Protein AF-A7SQ89-F1 (afdb_monomer_lite)

Secondary structure (DSSP, 8-state):
-HHHHHHHHHHHHHHHHHHHHHHIIIIIHHHHHHTHHHHHHHHHHHHH---HHHHHHHTSPPB--HHHHHHHHHHHHHHHHHHHTT-TTHHHHHHHHHHHHHHHHHHHHHHT-B-S---TTTTHHHHHHHHHHHHHHHHHHHHHHHHHTT-SHHHHHHTHHHHHHHHHHHHHHHHH-

Radius of gyration: 21.61 Å; chains: 1; bounding box: 49×40×64 Å

Organism: Nematostella vectensis (NCBI:txid45351)

pLDDT: mean 82.65, std 8.91, range [54.94, 94.44]

InterPro domains:
  IPR003864 CSC1/OSCA1-like, 7TM region [PF02714] (2-146)
  IPR045122 Calcium permeable stress-gated cation channel 1-like [PTHR13018] (3-174)

Structure (mmCIF, N/CA/C/O backbone):
data_AF-A7SQ89-F1
#
_entry.id   AF-A7SQ89-F1
#
loop_
_atom_site.group_PDB
_atom_site.id
_atom_site.type_symbol
_atom_site.label_atom_id
_atom_site.label_alt_id
_atom_site.label_comp_id
_atom_site.label_asym_id
_atom_site.label_entity_id
_atom_site.label_seq_id
_atom_site.pdbx_PDB_ins_code
_atom_site.Cartn_x
_atom_site.Cartn_y
_atom_site.Cartn_z
_atom_site.occupancy
_atom_site.B_iso_or_equiv
_atom_site.auth_seq_id
_atom_site.auth_comp_id
_atom_site.auth_asym_id
_atom_site.auth_atom_id
_atom_site.pdbx_PDB_model_num
ATOM 1 N N . MET A 1 1 ? -1.516 7.371 32.226 1.00 55.16 1 MET A N 1
ATOM 2 C CA . MET A 1 1 ? -0.924 8.368 31.301 1.00 55.16 1 MET A CA 1
ATOM 3 C C . MET A 1 1 ? -0.638 7.792 29.908 1.00 55.16 1 MET A C 1
ATOM 5 O O . MET A 1 1 ? -1.075 8.395 28.938 1.00 55.16 1 MET A O 1
ATOM 9 N N . LEU A 1 2 ? -0.033 6.601 29.778 1.00 68.75 2 LEU A N 1
ATOM 10 C CA . LEU A 1 2 ? 0.187 5.902 28.490 1.00 68.75 2 LEU A CA 1
ATOM 11 C C . LEU A 1 2 ? -1.043 5.752 27.553 1.00 68.75 2 LEU A C 1
ATOM 13 O O . LEU A 1 2 ? -0.927 6.109 26.381 1.00 68.75 2 LEU A O 1
ATOM 17 N N . PRO A 1 3 ? -2.231 5.300 28.013 1.00 69.31 3 PRO A N 1
ATOM 18 C CA . PRO A 1 3 ? -3.371 5.082 27.110 1.00 69.31 3 PRO A CA 1
ATOM 19 C C . PRO A 1 3 ? -3.969 6.381 26.540 1.00 69.31 3 PRO A C 1
ATOM 21 O O . PRO A 1 3 ? -4.438 6.402 25.405 1.00 69.31 3 PRO A O 1
ATOM 24 N N . GLN A 1 4 ? -3.911 7.489 27.289 1.00 66.69 4 GLN A N 1
ATOM 25 C CA . GLN A 1 4 ? -4.359 8.804 26.808 1.00 66.69 4 GLN A CA 1
ATOM 26 C C . GLN A 1 4 ? -3.394 9.406 25.781 1.00 66.69 4 GLN A C 1
ATOM 28 O O . GLN A 1 4 ? -3.839 10.090 24.862 1.00 66.69 4 GLN A O 1
ATOM 33 N N . PHE A 1 5 ? -2.092 9.133 25.907 1.00 75.25 5 PHE A N 1
ATOM 34 C CA . PHE A 1 5 ? -1.109 9.554 24.912 1.00 75.25 5 PHE A CA 1
ATOM 35 C C . PHE A 1 5 ? -1.348 8.851 23.570 1.00 75.25 5 PHE A C 1
ATOM 37 O O . PHE A 1 5 ? -1.441 9.530 22.551 1.00 75.25 5 PHE A O 1
ATOM 44 N N . LEU A 1 6 ? -1.567 7.527 23.578 1.00 65.38 6 LEU A N 1
ATOM 45 C CA . LEU A 1 6 ? -1.943 6.774 22.372 1.00 65.38 6 LEU A CA 1
ATOM 46 C C . LEU A 1 6 ? -3.213 7.334 21.716 1.00 65.38 6 LEU A C 1
ATOM 48 O O . LEU A 1 6 ? -3.252 7.550 20.508 1.00 65.38 6 LEU A O 1
ATOM 52 N N . ALA A 1 7 ? -4.246 7.616 22.514 1.00 63.94 7 ALA A N 1
ATOM 53 C CA . ALA A 1 7 ? -5.501 8.159 22.000 1.00 63.94 7 ALA A CA 1
ATOM 54 C C . ALA A 1 7 ? -5.327 9.528 21.313 1.00 63.94 7 ALA A C 1
ATOM 56 O O . ALA A 1 7 ? -6.045 9.826 20.361 1.00 63.94 7 ALA A O 1
ATOM 57 N N . LYS A 1 8 ? -4.369 10.349 21.769 1.00 70.38 8 LYS A N 1
ATOM 58 C CA . LYS A 1 8 ? -4.089 11.675 21.200 1.00 70.38 8 LYS A CA 1
ATOM 59 C C . LYS A 1 8 ? -3.177 11.615 19.967 1.00 70.38 8 LYS A C 1
ATOM 61 O O . LYS A 1 8 ? -3.292 12.474 19.101 1.00 70.38 8 LYS A O 1
ATOM 66 N N . THR A 1 9 ? -2.294 10.618 19.863 1.00 73.00 9 THR A N 1
ATOM 67 C CA . THR A 1 9 ? -1.359 10.477 18.731 1.00 73.00 9 THR A CA 1
ATOM 68 C C . THR A 1 9 ? -1.957 9.746 17.528 1.00 73.00 9 THR A C 1
ATOM 70 O O . THR A 1 9 ? -1.596 10.064 16.398 1.00 73.00 9 THR A O 1
ATOM 73 N N . LEU A 1 10 ? -2.907 8.828 17.734 1.00 69.38 10 LEU A N 1
ATOM 74 C CA . LEU A 1 10 ? -3.614 8.102 16.666 1.00 69.38 10 LEU A CA 1
ATOM 75 C C . LEU A 1 10 ? -4.241 8.999 15.569 1.00 69.38 10 LEU A C 1
ATOM 77 O O . LEU A 1 10 ? -4.020 8.723 14.384 1.00 69.38 10 LEU A O 1
ATOM 81 N N . PRO A 1 11 ? -4.985 10.079 15.891 1.00 67.69 11 PRO A N 1
ATOM 82 C CA . PRO A 1 11 ? -5.528 10.965 14.860 1.00 67.69 11 PRO A CA 1
ATOM 83 C C . PRO A 1 11 ? -4.430 11.733 14.109 1.00 67.69 11 PRO A C 1
ATOM 85 O O . PRO A 1 11 ? -4.509 11.857 12.890 1.00 67.69 11 PRO A O 1
ATOM 88 N N . THR A 1 12 ? -3.358 12.164 14.785 1.00 75.25 12 THR A N 1
ATOM 89 C CA . THR A 1 12 ? -2.209 12.825 14.137 1.00 75.25 12 THR A CA 1
ATOM 90 C C . THR A 1 12 ? -1.492 11.899 13.149 1.00 75.25 12 THR A C 1
ATOM 92 O O . THR A 1 12 ? -1.095 12.334 12.071 1.00 75.25 12 THR A O 1
ATOM 95 N N . GLN A 1 13 ? -1.371 10.608 13.477 1.00 78.00 13 GLN A N 1
ATOM 96 C CA . GLN A 1 13 ? -0.806 9.598 12.572 1.00 78.00 13 GLN A CA 1
ATOM 97 C C . GLN A 1 13 ? -1.689 9.370 11.337 1.00 78.00 13 GLN A C 1
ATOM 99 O O . GLN A 1 13 ? -1.179 9.170 10.239 1.00 78.00 13 GLN A O 1
ATOM 104 N N . SER A 1 14 ? -3.013 9.463 11.487 1.00 80.75 14 SER A N 1
ATOM 105 C CA . SER A 1 14 ? -3.953 9.296 10.369 1.00 80.75 14 SER A CA 1
ATOM 106 C C . SER A 1 14 ? -3.736 10.363 9.291 1.00 80.75 14 SER A C 1
ATOM 108 O O . SER A 1 14 ? -3.689 10.038 8.107 1.00 80.75 14 SER A O 1
ATOM 110 N N . THR A 1 15 ? -3.513 11.621 9.689 1.00 86.12 15 THR A N 1
ATOM 111 C CA . THR A 1 15 ? -3.210 12.716 8.753 1.00 86.12 15 THR A CA 1
ATOM 112 C C . THR A 1 15 ? -1.932 12.449 7.961 1.00 86.12 15 THR A C 1
ATOM 114 O O . THR A 1 15 ? -1.923 12.646 6.750 1.00 86.12 15 THR A O 1
ATOM 117 N N . PHE A 1 16 ? -0.874 11.939 8.604 1.00 88.06 16 PHE A N 1
ATOM 118 C CA . PHE A 1 16 ? 0.361 11.556 7.910 1.00 88.06 16 PHE A CA 1
ATOM 119 C C . PHE A 1 16 ? 0.100 10.511 6.816 1.00 88.06 16 PHE A C 1
ATOM 121 O O . PHE A 1 16 ? 0.552 10.686 5.685 1.00 88.06 16 PHE A O 1
ATOM 128 N N . PHE A 1 17 ? -0.672 9.462 7.120 1.00 87.69 17 PHE A N 1
ATOM 129 C CA . PHE A 1 17 ? -0.993 8.421 6.141 1.00 87.69 17 PHE A CA 1
ATOM 130 C C . PHE A 1 17 ? -1.852 8.933 4.982 1.00 87.69 17 PHE A C 1
ATOM 132 O O . PHE A 1 17 ? -1.618 8.529 3.845 1.00 87.69 17 PHE A O 1
ATOM 139 N N . ILE A 1 18 ? -2.792 9.853 5.228 1.00 89.88 18 ILE A N 1
ATOM 140 C CA . ILE A 1 18 ? -3.567 10.500 4.155 1.00 89.88 18 ILE A CA 1
ATOM 141 C C . ILE A 1 18 ? -2.627 11.250 3.213 1.00 89.88 18 ILE A C 1
ATOM 143 O O . ILE A 1 18 ? -2.646 11.010 2.007 1.00 89.88 18 ILE A O 1
ATOM 147 N N . THR A 1 19 ? -1.769 12.118 3.753 1.00 91.44 19 THR A N 1
ATOM 148 C CA . THR A 1 19 ? -0.827 12.899 2.943 1.00 91.44 19 THR A CA 1
ATOM 149 C C . THR A 1 19 ? 0.146 11.991 2.195 1.00 91.44 19 THR A C 1
ATOM 151 O O . THR A 1 19 ? 0.443 12.242 1.031 1.00 91.44 19 THR A O 1
ATOM 154 N N . PHE A 1 20 ? 0.593 10.901 2.824 1.00 91.06 20 PHE A N 1
ATOM 155 C CA . PHE A 1 20 ? 1.425 9.883 2.187 1.00 91.06 20 PHE A CA 1
ATOM 156 C C . PHE A 1 20 ? 0.715 9.203 1.009 1.00 91.06 20 PHE A C 1
ATOM 158 O O . PHE A 1 20 ? 1.309 9.080 -0.059 1.00 91.06 20 PHE A O 1
ATOM 165 N N . ILE A 1 21 ? -0.550 8.795 1.166 1.00 91.81 21 ILE A N 1
ATOM 166 C CA . ILE A 1 21 ? -1.336 8.170 0.090 1.00 91.81 21 ILE A CA 1
ATOM 167 C C . ILE A 1 21 ? -1.561 9.159 -1.052 1.00 91.81 21 ILE A C 1
ATOM 169 O O . ILE A 1 21 ? -1.387 8.790 -2.210 1.00 91.81 21 ILE A O 1
ATOM 173 N N . ILE A 1 22 ? -1.897 10.415 -0.743 1.00 92.00 22 ILE A N 1
ATOM 174 C CA . ILE A 1 22 ? -2.076 11.465 -1.752 1.00 92.00 22 ILE A CA 1
ATOM 175 C C . ILE A 1 22 ? -0.771 11.680 -2.512 1.00 92.00 22 ILE A C 1
ATOM 177 O O . ILE A 1 22 ? -0.771 11.604 -3.739 1.00 92.00 22 ILE A O 1
ATOM 181 N N . LEU A 1 23 ? 0.340 11.878 -1.797 1.00 93.12 23 LEU A N 1
ATOM 182 C CA . LEU A 1 23 ? 1.655 12.053 -2.399 1.00 93.12 23 LEU A CA 1
ATOM 183 C C . LEU A 1 23 ? 1.984 10.860 -3.295 1.00 93.12 23 LEU A C 1
ATOM 185 O O . LEU A 1 23 ? 2.252 11.055 -4.474 1.00 93.12 23 LEU A O 1
ATOM 189 N N . LYS A 1 24 ? 1.871 9.632 -2.778 1.00 90.50 24 LYS A N 1
ATOM 190 C CA . LYS A 1 24 ? 2.132 8.405 -3.535 1.00 90.50 24 LYS A CA 1
ATOM 191 C C . LYS A 1 24 ? 1.234 8.282 -4.768 1.00 90.50 24 LYS A C 1
ATOM 193 O O . LYS A 1 24 ? 1.725 7.901 -5.823 1.00 90.50 24 LYS A O 1
ATOM 198 N N . SER A 1 25 ? -0.053 8.606 -4.653 1.00 90.62 25 SER A N 1
ATOM 199 C CA . SER A 1 25 ? -0.989 8.560 -5.779 1.00 90.62 25 SER A CA 1
ATOM 200 C C . SER A 1 25 ? -0.586 9.551 -6.868 1.00 90.62 25 SER A C 1
ATOM 202 O O . SER A 1 25 ? -0.462 9.187 -8.030 1.00 90.62 25 SER A O 1
ATOM 204 N N . LEU A 1 26 ? -0.313 10.799 -6.493 1.00 89.00 26 LEU A N 1
ATOM 205 C CA . LEU A 1 26 ? -0.117 11.867 -7.454 1.00 89.00 26 LEU A CA 1
ATOM 206 C C . LEU A 1 26 ? 1.274 11.777 -8.078 1.00 89.00 26 LEU A C 1
ATOM 208 O O . LEU A 1 26 ? 1.398 11.729 -9.298 1.00 89.00 26 LEU A O 1
ATOM 212 N N . THR A 1 27 ? 2.326 11.704 -7.260 1.00 89.94 27 THR A N 1
ATOM 213 C CA . THR A 1 27 ? 3.704 11.656 -7.761 1.00 89.94 27 THR A CA 1
ATOM 214 C C . THR A 1 27 ? 4.064 10.274 -8.278 1.00 89.94 27 THR A C 1
ATOM 216 O O . THR A 1 27 ? 4.636 10.177 -9.358 1.00 89.94 27 THR A O 1
ATOM 219 N N . GLY A 1 28 ? 3.685 9.205 -7.573 1.00 87.38 28 GLY A N 1
ATOM 220 C CA . GLY A 1 28 ? 3.998 7.834 -7.972 1.00 87.38 28 GLY A CA 1
ATOM 221 C C . GLY A 1 28 ? 3.385 7.477 -9.321 1.00 87.38 28 GLY A C 1
ATOM 222 O O . GLY A 1 28 ? 4.116 7.097 -10.233 1.00 87.38 28 GLY A O 1
ATOM 223 N N . PHE A 1 29 ? 2.073 7.673 -9.502 1.00 88.44 29 PHE A N 1
ATOM 224 C CA . PHE A 1 29 ? 1.436 7.363 -10.785 1.00 88.44 29 PHE A CA 1
ATOM 225 C C . PHE A 1 29 ? 1.891 8.291 -11.915 1.00 88.44 29 PHE A C 1
ATOM 227 O O . PHE A 1 29 ? 2.083 7.817 -13.032 1.00 88.44 29 PHE A O 1
ATOM 234 N N . SER A 1 30 ? 2.138 9.578 -11.641 1.00 88.19 30 SER A N 1
ATOM 235 C CA . SER A 1 30 ? 2.671 10.498 -12.659 1.00 88.19 30 SER A CA 1
ATOM 236 C C . SER A 1 30 ? 4.073 10.093 -13.124 1.00 88.19 30 SER A C 1
ATOM 238 O O . SER A 1 30 ? 4.344 10.075 -14.324 1.00 88.19 30 SER A O 1
ATOM 240 N N . LEU A 1 31 ? 4.962 9.726 -12.195 1.00 87.00 31 LEU A N 1
ATOM 241 C CA . LEU A 1 31 ? 6.323 9.278 -12.512 1.00 87.00 31 LEU A CA 1
ATOM 242 C C . LEU A 1 31 ? 6.334 7.924 -13.228 1.00 87.00 31 LEU A C 1
ATOM 244 O O . LEU A 1 31 ? 7.152 7.721 -14.130 1.00 87.00 31 LEU A O 1
ATOM 248 N N . GLU A 1 32 ? 5.426 7.020 -12.855 1.00 84.88 32 GLU A N 1
ATOM 249 C CA . GLU A 1 32 ? 5.278 5.713 -13.496 1.00 84.88 32 GLU A CA 1
ATOM 250 C C . GLU A 1 32 ? 4.748 5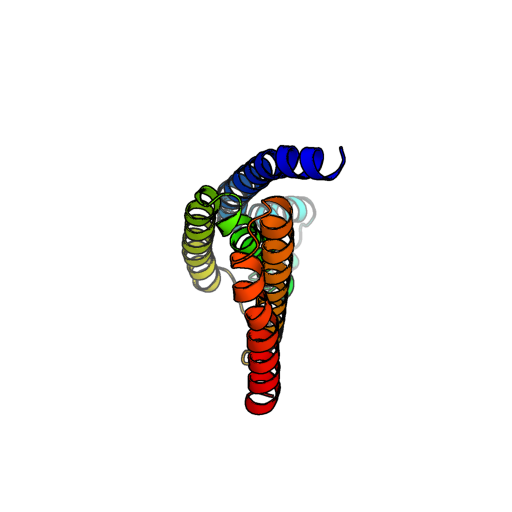.883 -14.932 1.00 84.88 32 GLU A C 1
ATOM 252 O O . GLU A 1 32 ? 5.313 5.295 -15.854 1.00 84.88 32 GLU A O 1
ATOM 257 N N . LEU A 1 33 ? 3.740 6.742 -15.159 1.00 85.19 33 LEU A N 1
ATOM 258 C CA . LEU A 1 33 ? 3.229 7.087 -16.497 1.00 85.19 33 LEU A CA 1
ATOM 259 C C . LEU A 1 33 ? 4.306 7.716 -17.383 1.00 85.19 33 LEU A C 1
ATOM 261 O O . LEU A 1 33 ? 4.472 7.311 -18.533 1.00 85.19 33 LEU A O 1
ATOM 265 N N . LEU A 1 34 ? 5.069 8.665 -16.835 1.00 84.44 3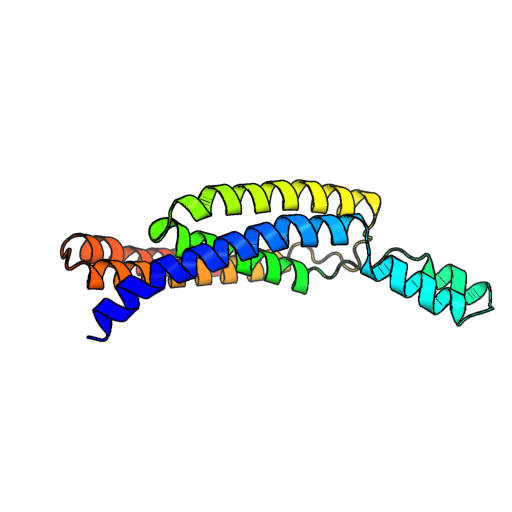4 LEU A N 1
ATOM 266 C CA . LEU A 1 34 ? 6.194 9.292 -17.528 1.00 84.44 34 LEU A CA 1
ATOM 267 C C . LEU A 1 34 ? 7.348 8.303 -17.767 1.00 84.44 34 LEU A C 1
ATOM 269 O O . LEU A 1 34 ? 8.222 8.562 -1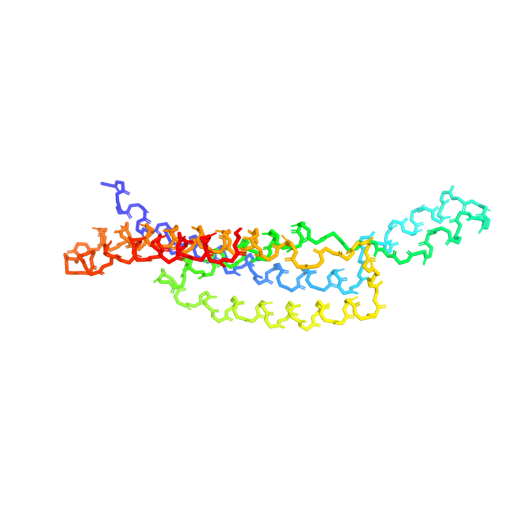8.588 1.00 84.44 34 LEU A O 1
ATOM 273 N N . ARG A 1 35 ? 7.368 7.167 -17.056 1.00 80.25 35 ARG A N 1
ATOM 274 C CA . ARG A 1 35 ? 8.472 6.195 -17.024 1.00 80.25 35 ARG A CA 1
ATOM 275 C C . ARG A 1 35 ? 9.808 6.862 -16.692 1.00 80.25 35 ARG A C 1
ATOM 277 O O . ARG A 1 35 ? 10.842 6.527 -17.275 1.00 80.25 35 ARG A O 1
ATOM 284 N N . TRP A 1 36 ? 9.787 7.788 -15.732 1.00 79.50 36 TRP A N 1
ATOM 285 C CA . TRP A 1 36 ? 10.919 8.654 -15.383 1.00 79.50 36 TRP A CA 1
ATOM 286 C C . TRP A 1 36 ? 12.227 7.875 -15.184 1.00 79.50 36 TRP A C 1
ATOM 288 O O . TRP A 1 36 ? 13.255 8.204 -15.773 1.00 79.50 36 TRP A O 1
ATOM 298 N N . PHE A 1 37 ? 12.169 6.775 -14.426 1.00 76.25 37 PHE A N 1
ATOM 299 C CA . PHE A 1 37 ? 13.340 5.945 -14.141 1.00 76.25 37 PHE A CA 1
ATOM 300 C C . PHE A 1 37 ? 13.945 5.305 -15.402 1.00 76.25 37 PHE A C 1
ATOM 302 O O . PHE A 1 37 ? 15.162 5.289 -15.574 1.00 76.25 37 PHE A O 1
ATOM 309 N N . HIS A 1 38 ? 13.103 4.810 -16.314 1.00 77.75 38 HIS A N 1
ATOM 310 C CA . HIS A 1 38 ? 13.566 4.203 -17.561 1.00 77.75 38 HIS A CA 1
ATOM 311 C C . HIS A 1 38 ? 14.187 5.249 -18.491 1.00 77.75 38 HIS A C 1
ATOM 313 O O . HIS A 1 38 ? 15.265 5.018 -19.034 1.00 77.75 38 HIS A O 1
ATOM 319 N N . LEU A 1 39 ? 13.542 6.410 -18.639 1.00 80.69 39 LEU A N 1
ATOM 320 C CA . LEU A 1 39 ? 14.035 7.491 -19.493 1.00 80.69 39 LEU A CA 1
ATOM 321 C C . LEU A 1 39 ? 15.406 7.995 -19.037 1.00 80.69 39 LEU A C 1
ATOM 323 O O . LEU A 1 39 ? 16.310 8.123 -19.859 1.00 80.69 39 LEU A O 1
ATOM 327 N N . ILE A 1 40 ? 15.595 8.206 -17.732 1.00 83.25 40 ILE A N 1
ATOM 328 C CA . ILE A 1 40 ? 16.889 8.630 -17.184 1.00 83.25 40 ILE A CA 1
ATOM 329 C C . ILE A 1 40 ? 17.975 7.598 -17.479 1.00 83.25 40 ILE A C 1
ATOM 331 O O . ILE A 1 40 ? 19.054 7.959 -17.948 1.00 83.25 40 ILE A O 1
ATOM 335 N N . LEU A 1 41 ? 17.700 6.310 -17.249 1.00 81.50 41 LEU A N 1
ATOM 336 C CA . LEU A 1 41 ? 18.671 5.253 -17.530 1.00 81.50 41 LEU A CA 1
ATOM 337 C C . LEU A 1 41 ? 19.028 5.177 -19.016 1.00 81.50 41 LEU A C 1
ATOM 339 O O . LEU A 1 41 ? 20.199 4.981 -19.341 1.00 81.50 41 LEU A O 1
ATOM 343 N N . VAL A 1 42 ? 18.053 5.354 -19.912 1.00 80.50 42 VAL A N 1
ATOM 344 C CA . VAL A 1 42 ? 18.299 5.401 -21.359 1.00 80.50 42 VAL A CA 1
ATOM 345 C C . VAL A 1 42 ? 19.177 6.601 -21.718 1.00 80.50 42 VAL A C 1
ATOM 347 O O . VAL A 1 42 ? 20.149 6.428 -22.447 1.00 80.50 42 VAL A O 1
ATOM 350 N N . VAL A 1 43 ? 18.905 7.791 -21.172 1.00 83.38 43 VAL A N 1
ATOM 351 C CA . VAL A 1 43 ? 19.706 9.003 -21.429 1.00 83.38 43 VAL A CA 1
ATOM 352 C C . VAL A 1 43 ? 21.145 8.844 -20.929 1.00 83.38 43 VAL A C 1
ATOM 354 O O . VAL A 1 43 ? 22.083 9.098 -21.685 1.00 83.38 43 VAL A O 1
ATOM 357 N N . ILE A 1 44 ? 21.338 8.365 -19.696 1.00 83.31 44 ILE A N 1
ATOM 358 C CA . ILE A 1 44 ? 22.674 8.139 -19.119 1.00 83.31 44 ILE A CA 1
ATOM 359 C C . ILE A 1 44 ? 23.451 7.113 -19.951 1.00 83.31 44 ILE A C 1
ATOM 361 O O . ILE A 1 44 ? 24.611 7.334 -20.294 1.00 83.31 44 ILE A O 1
ATOM 365 N N . ARG A 1 45 ? 22.815 5.995 -20.318 1.00 74.69 45 ARG A N 1
ATOM 366 C CA . ARG A 1 45 ? 23.474 4.934 -21.092 1.00 74.69 45 ARG A CA 1
ATOM 367 C C . ARG A 1 45 ? 23.775 5.357 -22.522 1.00 74.69 45 ARG A C 1
ATOM 369 O O . ARG A 1 45 ? 24.848 5.025 -23.019 1.00 74.69 45 ARG A O 1
ATOM 376 N N . ARG A 1 46 ? 22.893 6.134 -23.156 1.00 75.06 46 ARG A N 1
ATOM 377 C CA . ARG A 1 46 ? 23.139 6.733 -24.476 1.00 75.06 46 ARG A CA 1
ATOM 378 C C . ARG A 1 46 ? 24.346 7.669 -24.455 1.00 75.06 46 ARG A C 1
ATOM 380 O O . ARG A 1 46 ? 25.108 7.681 -25.410 1.00 75.06 46 ARG A O 1
ATOM 387 N N . CYS A 1 47 ? 24.553 8.398 -23.360 1.00 77.88 47 CYS A N 1
ATOM 388 C CA . CYS A 1 47 ? 25.754 9.211 -23.176 1.00 77.88 47 CYS A CA 1
ATOM 389 C C . CYS A 1 47 ? 27.033 8.349 -23.069 1.00 77.88 47 CYS A C 1
ATOM 391 O O . CYS A 1 47 ? 28.093 8.760 -23.528 1.00 77.88 47 CYS A O 1
ATOM 393 N N . MET A 1 48 ? 26.937 7.133 -22.515 1.00 75.00 48 MET A N 1
ATOM 394 C CA . MET A 1 48 ? 28.085 6.244 -22.279 1.00 75.00 48 MET A CA 1
ATOM 395 C C . MET A 1 48 ? 28.403 5.233 -23.397 1.00 75.00 48 MET A C 1
ATOM 397 O O . MET A 1 48 ? 29.474 4.633 -23.357 1.00 75.00 48 MET A O 1
ATOM 401 N N . THR A 1 49 ? 27.520 4.986 -24.375 1.00 63.03 49 THR A N 1
ATOM 402 C CA . THR A 1 49 ? 27.715 3.901 -25.366 1.00 63.03 49 THR A CA 1
ATOM 403 C C . THR A 1 49 ? 27.547 4.353 -26.820 1.00 63.03 49 THR A C 1
ATOM 405 O O . THR A 1 49 ? 26.583 5.025 -27.161 1.00 63.03 49 THR A O 1
ATOM 408 N N . MET A 1 50 ? 28.491 3.951 -27.689 1.00 60.88 50 MET A N 1
ATOM 409 C CA . MET A 1 50 ? 28.598 4.366 -29.106 1.00 60.88 50 MET A CA 1
ATOM 410 C C . MET A 1 50 ? 28.275 3.251 -30.124 1.00 60.88 50 MET A C 1
ATOM 412 O O . MET A 1 50 ? 28.418 3.465 -31.325 1.00 60.88 50 MET A O 1
ATOM 416 N N . THR A 1 51 ? 27.874 2.043 -29.697 1.00 70.94 51 THR A N 1
ATOM 417 C CA . THR A 1 51 ? 27.669 0.919 -30.636 1.00 70.94 51 THR A CA 1
ATOM 418 C C . THR A 1 51 ? 26.186 0.660 -30.956 1.00 70.94 51 THR A C 1
ATOM 420 O O . THR A 1 51 ? 25.385 0.461 -30.040 1.00 70.94 51 THR A O 1
ATOM 423 N N . PRO A 1 52 ? 25.801 0.550 -32.246 1.00 71.38 52 PRO A N 1
ATOM 424 C CA . PRO A 1 52 ? 24.398 0.400 -32.668 1.00 71.38 52 PRO A CA 1
ATOM 425 C C . PRO A 1 52 ? 23.755 -0.922 -32.208 1.00 71.38 52 PRO A C 1
ATOM 427 O O . PRO A 1 52 ? 22.536 -1.035 -32.094 1.00 71.38 52 PRO A O 1
ATOM 430 N N . ARG A 1 53 ? 24.568 -1.942 -31.892 1.00 68.19 53 ARG A N 1
ATOM 431 C CA . ARG A 1 53 ? 24.087 -3.218 -31.334 1.00 68.19 53 ARG A CA 1
ATOM 432 C C . ARG A 1 53 ? 23.570 -3.087 -29.904 1.00 68.19 53 ARG A C 1
ATOM 434 O O . ARG A 1 53 ? 22.599 -3.753 -29.561 1.00 68.19 53 ARG A O 1
ATOM 441 N N . GLN A 1 54 ? 24.200 -2.255 -29.078 1.00 68.56 54 GLN A N 1
ATOM 442 C CA . GLN A 1 54 ? 23.753 -2.040 -27.700 1.00 68.56 54 GLN A CA 1
ATOM 443 C C . GLN A 1 54 ? 22.461 -1.220 -27.668 1.00 68.56 54 GLN A C 1
ATOM 445 O O . GLN A 1 54 ? 21.584 -1.508 -26.860 1.00 68.56 54 GLN A O 1
ATOM 450 N N . GLU A 1 55 ? 22.296 -0.293 -28.615 1.00 69.00 55 GLU A N 1
ATOM 451 C CA . GLU A 1 55 ? 21.083 0.511 -28.769 1.00 69.00 55 GLU A CA 1
ATOM 452 C C . GLU A 1 55 ? 19.825 -0.355 -28.924 1.00 69.00 55 GLU A C 1
ATOM 454 O O . GLU A 1 55 ? 18.855 -0.193 -28.184 1.00 69.00 55 GLU A O 1
ATOM 459 N N . LYS A 1 56 ? 19.875 -1.363 -29.806 1.00 71.75 56 LYS A N 1
ATOM 460 C CA . LYS A 1 56 ? 18.759 -2.294 -30.029 1.00 71.75 56 LYS A CA 1
ATOM 461 C C . LYS A 1 56 ? 18.369 -3.067 -28.766 1.00 71.75 56 LYS A C 1
ATOM 463 O O . LYS A 1 56 ? 17.191 -3.351 -28.579 1.00 71.75 56 LYS A O 1
ATOM 468 N N . THR A 1 57 ? 19.333 -3.372 -27.895 1.00 71.19 57 THR A N 1
ATOM 469 C CA . THR A 1 57 ? 19.092 -4.049 -26.611 1.00 71.19 57 THR A CA 1
ATOM 470 C C . THR A 1 57 ? 18.377 -3.141 -25.601 1.00 71.19 57 THR A C 1
ATOM 472 O O . THR A 1 57 ? 17.623 -3.624 -24.758 1.00 71.19 57 THR A O 1
ATOM 475 N N . TYR A 1 58 ? 18.576 -1.824 -25.684 1.00 67.44 58 TYR A N 1
ATOM 476 C CA . TYR A 1 58 ? 17.944 -0.860 -24.778 1.00 67.44 58 TYR A CA 1
ATOM 477 C C . TYR A 1 58 ? 16.503 -0.523 -25.158 1.00 67.44 58 TYR A C 1
ATOM 479 O O . TYR A 1 58 ? 15.703 -0.232 -24.274 1.00 67.44 58 TYR A O 1
ATOM 487 N N . TRP A 1 59 ? 16.162 -0.615 -26.444 1.00 69.75 59 TRP A N 1
ATOM 488 C CA . TRP A 1 59 ? 14.792 -0.436 -26.927 1.00 69.75 59 TRP A CA 1
ATOM 489 C C . TRP A 1 59 ? 13.862 -1.613 -26.594 1.00 69.75 59 TRP A C 1
ATOM 491 O O . TRP A 1 59 ? 12.663 -1.528 -26.863 1.00 69.75 59 TRP A O 1
ATOM 501 N N . LEU A 1 60 ? 14.370 -2.710 -26.010 1.00 73.56 60 LEU A N 1
ATOM 502 C CA . LEU A 1 60 ? 13.497 -3.800 -25.579 1.00 73.56 60 LEU A CA 1
ATOM 503 C C . LEU A 1 60 ? 12.540 -3.337 -24.467 1.00 73.56 60 LEU A C 1
ATOM 505 O O . LEU A 1 60 ? 12.950 -2.632 -23.538 1.00 73.56 60 LEU A O 1
ATOM 509 N N . PRO A 1 61 ? 11.270 -3.775 -24.525 1.00 70.81 61 PRO A N 1
ATOM 510 C CA . PRO A 1 61 ? 10.279 -3.432 -23.521 1.00 70.81 61 PRO A CA 1
ATOM 511 C C . PRO A 1 61 ? 10.713 -3.925 -22.140 1.00 70.81 61 PRO A C 1
ATOM 513 O O . PRO A 1 61 ? 11.279 -5.011 -21.973 1.00 70.81 61 PRO A O 1
ATOM 516 N N . GLN A 1 62 ? 10.458 -3.095 -21.129 1.00 71.88 62 GLN A N 1
ATOM 517 C CA . GLN A 1 62 ? 10.885 -3.386 -19.771 1.00 71.88 62 GLN A CA 1
ATOM 518 C C . GLN A 1 62 ? 10.071 -4.543 -19.187 1.00 71.88 62 GLN A C 1
ATOM 520 O O . GLN A 1 62 ? 8.867 -4.672 -19.398 1.00 71.88 62 GLN A O 1
ATOM 525 N N . ARG A 1 63 ? 10.760 -5.371 -18.407 1.00 76.44 63 ARG A N 1
ATOM 526 C CA . ARG A 1 63 ? 10.175 -6.485 -17.668 1.00 76.44 63 ARG A CA 1
ATOM 527 C C . ARG A 1 63 ? 9.279 -5.960 -16.545 1.00 76.44 63 ARG A C 1
ATOM 529 O O . ARG A 1 63 ? 9.715 -5.113 -15.763 1.00 76.44 63 ARG A O 1
ATOM 536 N N . LEU A 1 64 ? 8.052 -6.467 -16.445 1.00 74.88 64 LEU A N 1
ATOM 537 C CA . LEU A 1 64 ? 7.146 -6.120 -15.351 1.00 74.88 64 LEU A CA 1
ATOM 538 C C . LEU A 1 64 ? 7.509 -6.908 -14.083 1.00 74.88 64 LEU A C 1
ATOM 540 O O . LEU A 1 64 ? 7.339 -8.124 -14.016 1.00 74.88 64 LEU A O 1
ATOM 544 N N . SER A 1 65 ? 8.000 -6.208 -13.060 1.00 76.25 65 SER A N 1
ATOM 545 C CA . SER A 1 65 ? 8.241 -6.784 -11.733 1.00 76.25 65 SER A CA 1
ATOM 546 C C . SER A 1 65 ? 6.931 -6.868 -10.946 1.00 76.25 65 SER A C 1
ATOM 548 O O . SER A 1 65 ? 6.568 -5.932 -10.233 1.00 76.25 65 SER A O 1
ATOM 550 N N . PHE A 1 66 ? 6.213 -7.985 -11.081 1.00 76.31 66 PHE A N 1
ATOM 551 C CA . PHE A 1 66 ? 4.926 -8.203 -10.406 1.00 76.31 66 PHE A CA 1
ATOM 552 C C . PHE A 1 66 ? 5.019 -8.200 -8.869 1.00 76.31 66 PHE A C 1
ATOM 554 O O . PHE A 1 66 ? 4.091 -7.738 -8.205 1.00 76.31 66 PHE A O 1
ATOM 561 N N . ASP A 1 67 ? 6.128 -8.682 -8.305 1.00 74.50 67 ASP A N 1
ATOM 562 C CA . ASP A 1 67 ? 6.277 -8.893 -6.858 1.00 74.50 67 ASP A CA 1
ATOM 563 C C . ASP A 1 67 ? 6.342 -7.577 -6.057 1.00 74.50 67 ASP A C 1
ATOM 565 O O . ASP A 1 67 ? 5.566 -7.353 -5.122 1.00 74.50 67 ASP A O 1
ATOM 569 N N . GLY A 1 68 ? 7.199 -6.643 -6.487 1.00 79.88 68 GLY A N 1
ATOM 570 C CA . GLY A 1 68 ? 7.333 -5.332 -5.840 1.00 79.88 68 GLY A CA 1
ATOM 571 C C . GLY A 1 68 ? 6.050 -4.503 -5.933 1.00 79.88 68 GLY A C 1
ATOM 572 O O . GLY A 1 68 ? 5.552 -3.999 -4.927 1.00 79.88 68 GLY A O 1
ATOM 573 N N . LYS A 1 69 ? 5.448 -4.446 -7.127 1.00 82.62 69 LYS A N 1
ATOM 574 C CA . LYS A 1 69 ? 4.228 -3.663 -7.390 1.00 82.62 69 LYS A CA 1
ATOM 575 C C . LYS A 1 69 ? 3.023 -4.183 -6.606 1.00 82.62 69 LYS A C 1
ATOM 577 O O . LYS A 1 69 ? 2.250 -3.397 -6.060 1.00 82.62 69 LYS A O 1
ATOM 582 N N . SER A 1 70 ? 2.887 -5.504 -6.488 1.00 84.69 70 SER A N 1
ATOM 583 C CA . SER A 1 70 ? 1.824 -6.112 -5.677 1.00 84.69 70 SER A CA 1
ATOM 584 C C . SER A 1 70 ? 2.010 -5.811 -4.189 1.00 84.69 70 SER A C 1
ATOM 586 O O . SER A 1 70 ? 1.047 -5.462 -3.508 1.00 84.69 70 SER A O 1
ATOM 588 N N . SER A 1 71 ? 3.247 -5.877 -3.691 1.00 88.56 71 SER A N 1
ATOM 589 C CA . SER A 1 71 ? 3.565 -5.586 -2.287 1.00 88.56 71 SER A CA 1
ATOM 590 C C . SER A 1 71 ? 3.273 -4.130 -1.911 1.00 88.56 71 SER A C 1
ATOM 592 O O . SER A 1 71 ? 2.728 -3.856 -0.842 1.00 88.56 71 SER A O 1
ATOM 594 N N . GLU A 1 72 ? 3.553 -3.192 -2.811 1.00 88.19 72 GLU A N 1
ATOM 595 C CA . GLU A 1 72 ? 3.231 -1.781 -2.611 1.00 88.19 72 GLU A CA 1
ATOM 596 C C . GLU A 1 72 ? 1.727 -1.499 -2.526 1.00 88.19 72 GLU A C 1
ATOM 598 O O . GLU A 1 72 ? 1.292 -0.730 -1.666 1.00 88.19 72 GLU A O 1
ATOM 603 N N . ASN A 1 73 ? 0.931 -2.120 -3.399 1.00 91.38 73 ASN A N 1
ATOM 604 C CA . ASN A 1 73 ? -0.525 -1.975 -3.378 1.00 91.38 73 ASN A CA 1
ATOM 605 C C . ASN A 1 73 ? -1.137 -2.624 -2.126 1.00 91.38 73 ASN A C 1
ATOM 607 O O . ASN A 1 73 ? -2.049 -2.059 -1.522 1.00 91.38 73 ASN A O 1
ATOM 611 N N . LEU A 1 74 ? -0.591 -3.762 -1.682 1.00 93.38 74 LEU A N 1
ATOM 612 C CA . LEU A 1 74 ? -0.987 -4.422 -0.433 1.00 93.38 74 LEU A CA 1
ATOM 613 C C . LEU A 1 74 ? -0.703 -3.566 0.807 1.00 93.38 74 LEU A C 1
ATOM 615 O O . LEU A 1 74 ? -1.470 -3.598 1.771 1.00 93.38 74 LEU A O 1
ATOM 619 N N . HIS A 1 75 ? 0.366 -2.769 0.791 1.00 91.75 75 HIS A N 1
ATOM 620 C CA . HIS A 1 75 ? 0.658 -1.844 1.882 1.00 91.75 75 HIS A CA 1
ATOM 621 C C . HIS A 1 75 ? -0.411 -0.747 1.996 1.00 91.75 75 HIS A C 1
ATOM 623 O O . HIS A 1 75 ? -0.936 -0.506 3.084 1.00 91.75 75 HIS A O 1
ATOM 629 N N . VAL A 1 76 ? -0.800 -0.134 0.870 1.00 92.88 76 VAL A N 1
ATOM 630 C CA . VAL A 1 76 ? -1.873 0.878 0.839 1.00 92.88 76 VAL A CA 1
ATOM 631 C C . VAL A 1 76 ? -3.218 0.269 1.242 1.00 92.88 76 VAL A C 1
ATOM 633 O O . VAL A 1 76 ? -3.957 0.882 2.009 1.00 92.88 76 VAL A O 1
ATOM 636 N N . PHE A 1 77 ? -3.507 -0.960 0.803 1.00 94.12 77 PHE A N 1
ATOM 637 C CA . PHE A 1 77 ? -4.689 -1.714 1.230 1.00 94.12 77 PHE A CA 1
ATOM 638 C C . PHE A 1 77 ? -4.727 -1.912 2.751 1.00 94.12 77 PHE A C 1
ATOM 640 O O . PHE A 1 77 ? -5.733 -1.611 3.393 1.00 94.12 77 PHE A O 1
ATOM 647 N N . THR A 1 78 ? -3.608 -2.351 3.335 1.00 93.50 78 THR A N 1
ATOM 648 C CA . THR A 1 78 ? -3.484 -2.577 4.781 1.00 93.50 78 THR A CA 1
ATOM 649 C C . THR A 1 78 ? -3.740 -1.288 5.559 1.00 93.50 78 THR A C 1
ATOM 651 O O . THR A 1 78 ? -4.557 -1.286 6.478 1.00 93.50 78 THR A O 1
ATOM 654 N N . ILE A 1 79 ? -3.110 -0.174 5.165 1.00 92.19 79 ILE A N 1
ATOM 655 C CA . ILE A 1 79 ? -3.338 1.141 5.785 1.00 92.19 79 ILE A CA 1
ATOM 656 C C . ILE A 1 79 ? -4.812 1.542 5.659 1.00 92.19 79 ILE A C 1
ATOM 658 O O . ILE A 1 79 ? -5.421 1.946 6.648 1.00 92.19 79 ILE A O 1
ATOM 662 N N . GLY A 1 80 ? -5.400 1.401 4.469 1.00 92.56 80 GLY A N 1
ATOM 663 C CA . GLY A 1 80 ? -6.785 1.785 4.218 1.00 92.56 80 GLY A CA 1
ATOM 664 C C . GLY A 1 80 ? -7.778 1.053 5.111 1.00 92.56 80 GLY A C 1
ATOM 665 O O . GLY A 1 80 ? -8.633 1.695 5.717 1.00 92.56 80 GLY A O 1
ATOM 666 N N . ILE A 1 81 ? -7.628 -0.264 5.269 1.00 92.19 81 ILE A N 1
ATOM 667 C CA . ILE A 1 81 ? -8.484 -1.040 6.172 1.00 92.19 81 ILE A CA 1
ATOM 668 C C . ILE A 1 81 ? -8.245 -0.619 7.625 1.00 92.19 81 ILE A C 1
ATOM 670 O O . ILE A 1 81 ? -9.200 -0.277 8.323 1.00 92.19 81 ILE A O 1
ATOM 674 N N . CYS A 1 82 ? -6.986 -0.579 8.068 1.00 90.12 82 CYS A N 1
ATOM 675 C CA . CYS A 1 82 ? -6.627 -0.268 9.454 1.00 90.12 82 CYS A CA 1
ATOM 676 C C . CYS A 1 82 ? -7.143 1.099 9.911 1.00 90.12 82 CYS A C 1
ATOM 678 O O . CYS A 1 82 ? -7.651 1.232 11.024 1.00 90.12 82 CYS 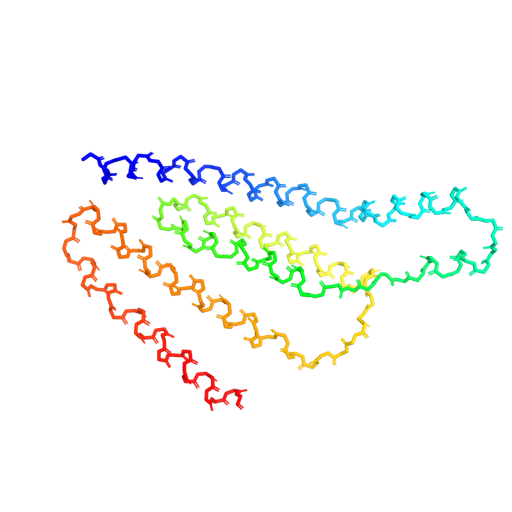A O 1
ATOM 680 N N . PHE A 1 83 ? -7.040 2.111 9.049 1.00 87.94 83 PHE A N 1
ATOM 681 C CA . PHE A 1 83 ? -7.440 3.475 9.375 1.00 87.94 83 PHE A CA 1
ATOM 682 C C . PHE A 1 83 ? -8.880 3.816 8.992 1.00 87.94 83 PHE A C 1
ATOM 684 O O . PHE A 1 83 ? -9.364 4.853 9.438 1.00 87.94 83 PHE A O 1
ATOM 691 N N . SER A 1 84 ? -9.601 2.957 8.262 1.00 89.00 84 SER A N 1
ATOM 692 C CA . SER A 1 84 ? -11.005 3.212 7.892 1.00 89.00 84 SER A CA 1
ATOM 693 C C . SER A 1 84 ? -11.909 3.469 9.103 1.00 89.00 84 SER A C 1
ATOM 695 O O . SER A 1 84 ? -12.814 4.297 9.033 1.00 89.00 84 SER A O 1
ATOM 697 N N . VAL A 1 85 ? -11.635 2.806 10.231 1.00 83.88 85 VAL A N 1
ATOM 698 C CA . VAL A 1 85 ? -12.417 2.958 11.467 1.00 83.88 85 VAL A CA 1
ATOM 699 C C . VAL A 1 85 ? -11.879 4.071 12.361 1.00 83.88 85 VAL A C 1
ATOM 701 O O . VAL A 1 85 ? -12.647 4.741 13.047 1.00 83.88 85 VAL A O 1
ATOM 704 N N . LEU A 1 86 ? -10.566 4.302 12.343 1.00 82.50 86 LEU A N 1
ATOM 705 C CA . LEU A 1 86 ? -9.937 5.369 13.124 1.00 82.50 86 LEU A CA 1
ATOM 706 C C . LEU A 1 86 ? -10.275 6.755 12.559 1.00 82.50 86 LEU A C 1
ATOM 708 O O . LEU A 1 86 ? -10.566 7.682 13.314 1.00 82.50 86 LEU A O 1
ATOM 712 N N . ALA A 1 87 ? -10.225 6.885 11.234 1.00 84.19 87 ALA A N 1
ATOM 713 C CA . ALA A 1 87 ? -10.440 8.114 10.494 1.00 84.19 87 ALA A CA 1
ATOM 714 C C . ALA A 1 87 ? -11.153 7.782 9.166 1.00 84.19 87 ALA A C 1
ATOM 716 O O . ALA A 1 87 ? -10.490 7.506 8.163 1.00 84.19 87 ALA A O 1
ATOM 717 N N . PRO A 1 88 ? -12.497 7.847 9.110 1.00 85.38 88 PRO A N 1
ATOM 718 C CA . PRO A 1 88 ? -13.263 7.447 7.923 1.00 85.38 88 PRO A CA 1
ATOM 719 C C . PRO A 1 88 ? -12.925 8.276 6.679 1.00 85.38 88 PRO A C 1
ATOM 721 O O . PRO A 1 88 ? -13.126 7.824 5.556 1.00 85.38 88 PRO A O 1
ATOM 724 N N . LEU A 1 89 ? -12.340 9.463 6.868 1.00 87.94 89 LEU A N 1
ATOM 725 C CA . LEU A 1 89 ? -11.852 10.313 5.788 1.00 87.94 89 LEU A CA 1
ATOM 726 C C . LEU A 1 89 ? -10.737 9.653 4.953 1.00 87.94 89 LEU A C 1
ATOM 728 O O . LEU A 1 89 ? -10.572 10.010 3.795 1.00 87.94 89 LEU A O 1
ATOM 732 N N . VAL A 1 90 ? -9.998 8.672 5.486 1.00 89.94 90 VAL A N 1
ATOM 733 C CA . VAL A 1 90 ? -8.953 7.939 4.742 1.00 89.94 90 VAL A CA 1
ATOM 734 C C . VAL A 1 90 ? -9.557 7.086 3.621 1.00 89.94 90 VAL A C 1
ATOM 736 O O . VAL A 1 90 ? -8.963 6.958 2.550 1.00 89.94 90 VAL A O 1
ATOM 739 N N . ALA A 1 91 ? -10.746 6.520 3.844 1.00 90.50 91 ALA A N 1
ATOM 740 C CA . ALA A 1 91 ? -11.392 5.590 2.922 1.00 90.50 91 ALA A CA 1
ATOM 741 C C . ALA A 1 91 ? -11.597 6.157 1.500 1.00 90.50 91 ALA A C 1
ATOM 743 O O . ALA A 1 91 ? -11.147 5.505 0.554 1.00 90.50 91 ALA A O 1
ATOM 744 N N . PRO A 1 92 ? -12.191 7.354 1.292 1.00 92.38 92 PRO A N 1
ATOM 745 C CA . PRO A 1 92 ? -12.356 7.906 -0.054 1.00 92.38 92 PRO A CA 1
ATOM 746 C C . PRO A 1 92 ? -11.020 8.159 -0.769 1.00 92.38 92 PRO A C 1
ATOM 748 O O . PRO A 1 92 ? -10.928 7.919 -1.971 1.00 92.38 92 PRO A O 1
ATOM 751 N N . PHE A 1 93 ? -9.965 8.570 -0.055 1.00 91.31 93 PHE A N 1
ATOM 752 C CA . PHE A 1 93 ? -8.638 8.761 -0.658 1.00 91.31 93 PHE A CA 1
ATOM 753 C C . PHE A 1 93 ? -8.001 7.441 -1.101 1.00 91.31 93 PHE A C 1
ATOM 755 O O . PHE A 1 93 ? -7.374 7.381 -2.157 1.00 91.31 93 PHE A O 1
ATOM 762 N N . VAL A 1 94 ? -8.188 6.369 -0.330 1.00 93.25 94 VAL A N 1
ATOM 763 C CA . VAL A 1 94 ? -7.711 5.028 -0.697 1.00 93.25 94 VAL A CA 1
ATOM 764 C C . VAL A 1 94 ? -8.470 4.485 -1.906 1.00 93.25 94 VAL A C 1
ATOM 766 O O . VAL A 1 94 ? -7.854 3.933 -2.815 1.00 93.25 94 VAL A O 1
ATOM 769 N N . VAL A 1 95 ? -9.792 4.671 -1.959 1.00 93.88 95 VAL A N 1
ATOM 770 C CA . VAL A 1 95 ? -10.592 4.287 -3.132 1.00 93.88 95 VAL A CA 1
ATOM 771 C C . VAL A 1 95 ? -10.107 5.036 -4.370 1.00 93.88 95 VAL A C 1
ATOM 773 O O . VAL A 1 95 ? -9.846 4.413 -5.395 1.00 93.88 95 VAL A O 1
ATOM 776 N N . LEU A 1 96 ? -9.897 6.351 -4.260 1.00 93.06 96 LEU A N 1
ATOM 777 C CA . LEU A 1 96 ? -9.357 7.166 -5.347 1.00 93.06 96 LEU A CA 1
ATOM 778 C C . LEU A 1 96 ? -7.980 6.659 -5.804 1.00 93.06 96 LEU A C 1
ATOM 780 O O . LEU A 1 96 ? -7.753 6.522 -7.008 1.00 93.06 96 LEU A O 1
ATOM 784 N N . TYR A 1 97 ? -7.091 6.310 -4.867 1.00 93.31 97 TYR A N 1
ATOM 785 C CA . TYR A 1 97 ? -5.800 5.689 -5.178 1.00 93.31 97 TYR A CA 1
ATOM 786 C C . TYR A 1 97 ? -5.971 4.414 -6.012 1.00 93.31 97 TYR A C 1
ATOM 788 O O . TYR A 1 97 ? -5.312 4.274 -7.041 1.00 93.31 97 TYR A O 1
ATOM 796 N N . PHE A 1 98 ? -6.860 3.497 -5.615 1.00 93.81 98 PHE A N 1
ATOM 797 C CA . PHE A 1 98 ? -7.075 2.250 -6.355 1.00 93.81 98 PHE A CA 1
ATOM 798 C C . PHE A 1 98 ? -7.694 2.478 -7.736 1.00 93.81 98 PHE A C 1
ATOM 800 O O . PHE A 1 98 ? -7.284 1.815 -8.688 1.00 93.81 98 PHE A O 1
ATOM 807 N N . THR A 1 99 ? -8.606 3.441 -7.880 1.00 94.44 99 THR A N 1
ATOM 808 C CA . THR A 1 99 ? -9.197 3.801 -9.178 1.00 94.44 99 THR A CA 1
ATOM 809 C C . THR A 1 99 ? -8.147 4.350 -10.145 1.00 94.44 99 THR A C 1
ATOM 811 O O . THR A 1 99 ? -8.081 3.923 -11.299 1.00 94.44 99 THR A O 1
ATOM 814 N N . LEU A 1 100 ? -7.281 5.258 -9.678 1.00 92.56 100 LEU A N 1
ATOM 815 C CA . LEU A 1 100 ? -6.170 5.772 -10.483 1.00 92.56 100 LEU A CA 1
ATOM 816 C C . LEU A 1 100 ? -5.170 4.666 -10.826 1.00 92.56 100 LEU A C 1
ATOM 818 O O . LEU A 1 100 ? -4.787 4.529 -11.986 1.00 92.56 100 LEU A O 1
ATOM 822 N N . SER A 1 101 ? -4.805 3.847 -9.836 1.00 92.12 101 SER A N 1
ATOM 823 C CA . SER A 1 101 ? -3.925 2.689 -10.012 1.00 92.12 101 SER A CA 1
ATOM 824 C C . SER A 1 101 ? -4.448 1.777 -11.119 1.00 92.12 101 SER A C 1
ATOM 826 O O . SER A 1 101 ? -3.717 1.450 -12.049 1.00 92.12 101 SER A O 1
ATOM 828 N N . TYR A 1 102 ? -5.735 1.424 -11.079 1.00 92.62 102 TYR A N 1
ATOM 829 C CA . TYR A 1 102 ? -6.368 0.575 -12.085 1.00 92.62 102 TYR A CA 1
ATOM 830 C C . TYR A 1 102 ? -6.257 1.160 -13.499 1.00 92.62 102 TYR A C 1
ATOM 832 O O . TYR A 1 102 ? -5.850 0.455 -14.424 1.00 92.62 102 TYR A O 1
ATOM 840 N N . CYS A 1 103 ? -6.561 2.450 -13.667 1.00 93.12 103 CYS A N 1
ATOM 841 C CA . CYS A 1 103 ? -6.470 3.124 -14.963 1.00 93.12 103 CYS A CA 1
ATOM 842 C C . CYS A 1 103 ? -5.031 3.110 -15.510 1.00 93.12 103 CYS A C 1
ATOM 844 O O . CYS A 1 103 ? -4.788 2.695 -16.646 1.00 93.12 103 CYS A O 1
ATOM 846 N N . VAL A 1 104 ? -4.061 3.486 -14.672 1.00 91.31 104 VAL A N 1
ATOM 847 C CA . VAL A 1 104 ? -2.644 3.567 -15.050 1.00 91.31 104 VAL A CA 1
ATOM 848 C C . VAL A 1 104 ? -2.073 2.191 -15.373 1.00 91.31 104 VAL A C 1
ATOM 850 O O . VAL A 1 104 ? -1.470 2.016 -16.431 1.00 91.31 104 VAL A O 1
ATOM 853 N N . TRP A 1 105 ? -2.291 1.196 -14.511 1.00 88.88 105 TRP A N 1
ATOM 854 C CA . TRP A 1 105 ? -1.775 -0.155 -14.735 1.00 88.88 105 TRP A CA 1
ATOM 855 C C . TRP A 1 105 ? -2.372 -0.800 -15.977 1.00 88.88 105 TRP A C 1
ATOM 857 O O . TRP A 1 105 ? -1.633 -1.420 -16.738 1.00 88.88 105 TRP A O 1
ATOM 867 N N . THR A 1 106 ? -3.670 -0.615 -16.227 1.00 90.56 106 THR A N 1
ATOM 868 C CA . THR A 1 106 ? -4.317 -1.143 -17.437 1.00 90.56 106 THR A CA 1
ATOM 869 C C . THR A 1 106 ? -3.668 -0.562 -18.691 1.00 90.56 106 THR A C 1
ATOM 871 O O . THR A 1 106 ? -3.277 -1.312 -19.584 1.00 90.56 106 THR A O 1
ATOM 874 N N . TYR A 1 107 ? -3.461 0.759 -18.730 1.00 90.94 107 TYR A N 1
ATOM 875 C CA . TYR A 1 107 ? -2.777 1.409 -19.849 1.00 90.94 107 TYR A CA 1
ATOM 876 C C . TYR A 1 107 ? -1.346 0.886 -20.035 1.00 90.94 107 TYR A C 1
ATOM 878 O O . TYR A 1 107 ? -0.921 0.569 -21.146 1.00 90.94 107 TYR A O 1
ATOM 886 N N . GLN A 1 108 ? -0.590 0.749 -18.948 1.00 88.25 108 GLN A N 1
ATOM 887 C CA . GLN A 1 108 ? 0.805 0.327 -19.027 1.00 88.25 108 GLN A CA 1
ATOM 888 C C . GLN A 1 108 ? 0.991 -1.139 -19.417 1.00 88.25 108 GLN A C 1
ATOM 890 O O . GLN A 1 108 ? 1.938 -1.460 -20.136 1.00 88.25 108 GLN A O 1
ATOM 895 N N . ILE A 1 109 ? 0.115 -2.029 -18.951 1.00 87.19 109 ILE A N 1
ATOM 896 C CA . ILE A 1 109 ? 0.156 -3.451 -19.312 1.00 87.19 109 ILE A CA 1
ATOM 897 C C . ILE A 1 109 ? -0.117 -3.629 -20.809 1.00 87.19 109 ILE A C 1
ATOM 899 O O . ILE A 1 109 ? 0.528 -4.459 -21.437 1.00 87.19 109 ILE A O 1
ATOM 903 N N . VAL A 1 110 ? -1.020 -2.831 -21.390 1.00 88.88 110 VAL A N 1
ATOM 904 C CA . VAL A 1 110 ? -1.355 -2.916 -22.820 1.00 88.88 110 VAL A CA 1
ATOM 905 C C . VAL A 1 110 ? -0.283 -2.268 -23.702 1.00 88.88 110 VAL A C 1
ATOM 907 O O . VAL A 1 110 ? 0.089 -2.833 -24.727 1.00 88.88 110 VAL A O 1
ATOM 910 N N . CYS A 1 111 ? 0.222 -1.091 -23.322 1.00 85.56 111 CYS A N 1
ATOM 911 C CA . CYS A 1 111 ? 1.038 -0.266 -24.220 1.00 85.56 111 CYS A CA 1
ATOM 912 C C . CYS A 1 111 ? 2.555 -0.391 -24.017 1.00 85.56 111 CYS A C 1
ATOM 914 O O . CYS A 1 111 ? 3.316 0.002 -24.900 1.00 85.56 111 CYS A O 1
ATOM 916 N N . VAL A 1 112 ? 3.022 -0.845 -22.848 1.00 83.00 112 VAL A N 1
ATOM 917 C CA . VAL A 1 112 ? 4.439 -0.702 -22.458 1.00 83.00 112 VAL A CA 1
ATOM 918 C C . VAL A 1 112 ? 5.076 -2.019 -22.040 1.00 83.00 112 VAL A C 1
ATOM 920 O O . VAL A 1 112 ? 6.195 -2.321 -22.460 1.00 83.00 112 VAL A O 1
ATOM 923 N N . TYR A 1 113 ? 4.422 -2.763 -21.153 1.00 83.25 113 TYR A N 1
ATOM 924 C CA . TYR A 1 113 ? 5.037 -3.922 -20.520 1.00 83.25 113 TYR A CA 1
ATOM 925 C C . TYR A 1 113 ? 4.840 -5.192 -21.337 1.00 83.25 113 TYR A C 1
ATOM 927 O O . TYR A 1 113 ? 3.751 -5.477 -21.819 1.00 83.25 113 TYR A O 1
ATOM 935 N N . VAL A 1 114 ? 5.896 -6.002 -21.415 1.00 81.19 114 VAL A N 1
ATOM 936 C CA . VAL A 1 114 ? 5.813 -7.364 -21.949 1.00 81.19 114 VAL A CA 1
ATOM 937 C C . VAL A 1 114 ? 5.897 -8.353 -20.785 1.00 81.19 114 VAL A C 1
ATOM 939 O O . VAL A 1 114 ? 6.810 -8.234 -19.954 1.00 81.19 114 VAL A O 1
ATOM 942 N N . PRO A 1 115 ? 4.961 -9.315 -20.683 1.00 72.56 115 PRO A N 1
ATOM 943 C CA . PRO A 1 115 ? 5.010 -10.334 -19.645 1.00 72.56 115 PRO A CA 1
ATOM 944 C C . PRO A 1 115 ? 6.274 -11.180 -19.818 1.00 72.56 115 PRO A C 1
ATOM 946 O O . PRO A 1 115 ? 6.560 -11.704 -20.891 1.00 72.56 115 PRO A O 1
ATOM 949 N N . THR A 1 116 ? 7.060 -11.297 -18.751 1.00 71.69 116 THR A N 1
ATOM 950 C CA . THR A 1 116 ? 8.310 -12.071 -18.745 1.00 71.69 116 THR A CA 1
ATOM 951 C C . THR A 1 116 ? 8.097 -13.555 -18.531 1.00 71.69 116 THR A C 1
ATOM 953 O O . THR A 1 116 ? 8.899 -14.361 -18.991 1.00 71.69 116 THR A O 1
ATOM 956 N N . TYR A 1 117 ? 7.044 -13.906 -17.800 1.00 71.81 117 TYR A N 1
ATOM 957 C CA . TYR A 1 117 ? 6.647 -15.273 -17.516 1.00 71.81 117 TYR A CA 1
ATOM 958 C C . TYR A 1 117 ? 5.125 -15.325 -17.370 1.00 71.81 117 TYR A C 1
ATOM 960 O O . TYR A 1 117 ? 4.518 -14.450 -16.752 1.00 71.81 117 TYR A O 1
ATOM 968 N N . ASN A 1 118 ? 4.510 -16.363 -17.931 1.00 74.81 118 ASN A N 1
ATOM 969 C CA . ASN A 1 118 ? 3.097 -16.658 -17.722 1.00 74.81 118 ASN A CA 1
ATOM 970 C C . ASN A 1 118 ? 2.976 -17.519 -16.462 1.00 74.81 118 ASN A C 1
ATOM 972 O O . ASN A 1 118 ? 3.110 -18.735 -16.522 1.00 74.81 118 ASN A O 1
ATOM 976 N N . SER A 1 119 ? 2.757 -16.887 -15.308 1.00 74.25 119 SER A N 1
ATOM 977 C CA . SER A 1 119 ? 2.657 -17.577 -14.011 1.00 74.25 119 SER A CA 1
ATOM 978 C C . SER A 1 119 ? 1.360 -18.351 -13.796 1.00 74.25 119 SER A C 1
ATOM 980 O O . SER A 1 119 ? 1.174 -18.928 -12.729 1.00 74.25 119 SER A O 1
ATOM 982 N N . GLY A 1 120 ? 0.426 -18.318 -14.752 1.00 80.25 120 GLY A N 1
ATOM 983 C CA . GLY A 1 120 ? -0.869 -18.992 -14.627 1.00 80.25 120 GLY A CA 1
ATOM 984 C C . GLY A 1 120 ? -1.685 -18.549 -13.406 1.00 80.25 120 GLY A C 1
ATOM 985 O O . GLY A 1 120 ? -2.532 -19.301 -12.943 1.00 80.25 120 GLY A O 1
ATOM 986 N N . GLY A 1 121 ? -1.412 -17.365 -12.842 1.00 80.50 121 GLY A N 1
ATOM 987 C CA . GLY A 1 121 ? -2.107 -16.869 -11.650 1.00 80.50 121 GLY A CA 1
ATOM 988 C C . GLY A 1 121 ? -1.533 -17.338 -10.308 1.00 80.50 121 GLY A C 1
ATOM 989 O O . GLY A 1 121 ? -2.111 -17.015 -9.275 1.00 80.50 121 GLY A O 1
ATOM 990 N N . GLN A 1 122 ? -0.371 -18.003 -10.273 1.00 83.94 122 GLN A N 1
ATOM 991 C CA . GLN A 1 122 ? 0.278 -18.465 -9.028 1.00 83.94 122 GLN A CA 1
ATOM 992 C C . GLN A 1 122 ? 0.604 -17.359 -8.006 1.00 83.94 122 GLN A C 1
ATOM 994 O O . GLN A 1 122 ? 0.913 -17.659 -6.856 1.00 83.94 122 GLN A O 1
ATOM 999 N N . LEU A 1 123 ? 0.541 -16.080 -8.393 1.00 84.44 123 LEU A N 1
ATOM 1000 C CA . LEU A 1 123 ? 0.719 -14.947 -7.480 1.00 84.44 123 LEU A CA 1
ATOM 1001 C C . LEU A 1 123 ? -0.548 -14.634 -6.661 1.00 84.44 123 LEU A C 1
ATOM 1003 O O . LEU A 1 123 ? -0.448 -14.127 -5.545 1.00 84.44 123 LEU A O 1
ATOM 1007 N N . TRP A 1 124 ? -1.735 -14.959 -7.183 1.00 86.06 124 TRP A N 1
ATOM 1008 C CA . TRP A 1 124 ? -3.021 -14.719 -6.518 1.00 86.06 124 TRP A CA 1
ATOM 1009 C C . TRP A 1 124 ? -3.110 -15.298 -5.090 1.00 86.06 124 TRP A C 1
ATOM 1011 O O . TRP A 1 124 ? -3.487 -14.555 -4.183 1.00 86.06 124 TRP A O 1
ATOM 1021 N N . PRO A 1 125 ? -2.676 -16.548 -4.834 1.00 89.00 125 PRO A N 1
ATOM 1022 C CA . PRO A 1 125 ? -2.610 -17.139 -3.495 1.00 89.00 125 PRO A CA 1
ATOM 1023 C C . PRO A 1 125 ? -1.827 -16.308 -2.482 1.00 89.00 125 PRO A C 1
ATOM 1025 O O . PRO A 1 125 ? -2.242 -16.134 -1.336 1.00 89.00 125 PRO A O 1
ATOM 1028 N N . VAL A 1 126 ? -0.683 -15.780 -2.921 1.00 88.19 126 VAL A N 1
ATOM 1029 C CA . VAL A 1 126 ? 0.245 -15.013 -2.086 1.00 88.19 126 VAL A CA 1
ATOM 1030 C C . VAL A 1 126 ? -0.339 -13.639 -1.767 1.00 88.19 126 VAL A C 1
ATOM 1032 O O . VAL A 1 126 ? -0.202 -13.142 -0.653 1.00 88.19 126 VAL A O 1
ATOM 1035 N N . VAL A 1 127 ? -1.002 -13.010 -2.738 1.00 90.06 127 VAL A N 1
ATOM 1036 C CA . VAL A 1 127 ? -1.703 -11.738 -2.525 1.00 90.06 127 VAL A CA 1
ATOM 1037 C C . VAL A 1 127 ? -2.883 -11.941 -1.576 1.00 90.06 127 VAL A C 1
ATOM 1039 O O . VAL A 1 127 ? -3.040 -11.179 -0.625 1.00 90.06 127 VAL A O 1
ATOM 1042 N N . PHE A 1 128 ? -3.662 -13.002 -1.779 1.00 90.88 128 PHE A N 1
ATOM 1043 C CA . PHE A 1 128 ? -4.831 -13.320 -0.969 1.00 90.88 128 PHE A CA 1
ATOM 1044 C C . PHE A 1 128 ? -4.480 -13.598 0.501 1.00 90.88 128 PHE A C 1
ATOM 1046 O O . PHE A 1 128 ? -5.113 -13.043 1.401 1.00 90.88 128 PHE A O 1
ATOM 1053 N N . SER A 1 129 ? -3.430 -14.382 0.767 1.00 90.81 129 SER A N 1
ATOM 1054 C CA . SER A 1 129 ? -2.972 -14.637 2.140 1.00 90.81 129 SER A CA 1
ATOM 1055 C C . SER A 1 129 ? -2.514 -13.353 2.843 1.00 90.81 129 SER A C 1
ATOM 1057 O O . SER A 1 129 ? -2.869 -13.120 4.000 1.00 90.81 129 SER A O 1
ATOM 1059 N N . LYS A 1 130 ? -1.815 -12.457 2.131 1.00 91.69 130 LYS A N 1
ATOM 1060 C CA . LYS A 1 130 ? -1.429 -11.131 2.644 1.00 91.69 130 LYS A CA 1
ATOM 1061 C C . LYS A 1 130 ? -2.644 -10.229 2.903 1.00 91.69 130 LYS A C 1
ATOM 1063 O O . LYS A 1 130 ? -2.667 -9.525 3.912 1.00 91.69 130 LYS A O 1
ATOM 1068 N N . MET A 1 131 ? -3.672 -10.268 2.050 1.00 92.88 131 MET A N 1
ATOM 1069 C CA . MET A 1 131 ? -4.927 -9.536 2.282 1.00 92.88 131 MET A CA 1
ATOM 1070 C C . MET A 1 131 ? -5.632 -10.026 3.550 1.00 92.88 131 MET A C 1
ATOM 1072 O O . MET A 1 131 ? -6.046 -9.208 4.371 1.00 92.88 131 MET A O 1
ATOM 1076 N N . ILE A 1 132 ? -5.707 -11.339 3.772 1.00 92.75 132 ILE A N 1
ATOM 1077 C CA . ILE A 1 132 ? -6.283 -11.901 5.003 1.00 92.75 132 ILE A CA 1
ATOM 1078 C C . ILE A 1 132 ? -5.455 -11.523 6.229 1.00 92.75 132 ILE A C 1
ATOM 1080 O O . ILE A 1 132 ? -6.026 -11.130 7.244 1.00 92.75 132 ILE A O 1
ATOM 1084 N N . ALA A 1 133 ? -4.124 -11.561 6.139 1.00 92.25 133 ALA A N 1
ATOM 1085 C CA . ALA A 1 133 ? -3.257 -11.111 7.225 1.00 92.25 133 ALA A CA 1
ATOM 1086 C C . ALA A 1 133 ? -3.519 -9.638 7.593 1.00 92.25 133 ALA A C 1
ATOM 1088 O O . ALA A 1 133 ? -3.617 -9.304 8.774 1.00 92.25 133 ALA A O 1
ATOM 1089 N N . SER A 1 134 ? -3.712 -8.764 6.596 1.00 93.56 134 SER A N 1
ATOM 1090 C CA . SER A 1 134 ? -4.083 -7.361 6.831 1.00 93.56 134 SER A CA 1
ATOM 1091 C C . SER A 1 134 ? -5.455 -7.217 7.502 1.00 93.56 134 SER A C 1
ATOM 1093 O O . SER A 1 134 ? -5.635 -6.380 8.386 1.00 93.56 134 SER A O 1
ATOM 1095 N N . LEU A 1 135 ? -6.406 -8.087 7.149 1.00 92.38 135 LEU A N 1
ATOM 1096 C CA . LEU A 1 135 ? -7.732 -8.117 7.750 1.00 92.38 135 LEU A CA 1
ATOM 1097 C C . LEU A 1 135 ? -7.668 -8.590 9.210 1.00 92.38 135 LEU A C 1
ATOM 1099 O O . LEU A 1 135 ? -8.317 -8.011 10.074 1.00 92.38 135 LEU A O 1
ATOM 1103 N N . LEU A 1 136 ? -6.858 -9.602 9.526 1.00 92.06 136 LEU A N 1
ATOM 1104 C CA . LEU A 1 136 ? -6.619 -10.033 10.908 1.00 92.06 136 LEU A CA 1
ATOM 1105 C C . LEU A 1 136 ? -5.991 -8.908 11.739 1.00 92.06 136 LEU A C 1
ATOM 1107 O O . LEU A 1 136 ? -6.453 -8.634 12.846 1.00 92.06 136 LEU A O 1
ATOM 1111 N N . LEU A 1 137 ? -5.000 -8.205 11.183 1.00 91.38 137 LEU A N 1
ATOM 1112 C CA . LEU A 1 137 ? -4.377 -7.045 11.826 1.00 91.38 137 LEU A CA 1
ATOM 1113 C C . LEU A 1 137 ? -5.411 -5.955 12.148 1.00 91.38 137 LEU A C 1
ATOM 1115 O O . LEU A 1 137 ? -5.400 -5.394 13.245 1.00 91.38 137 LEU A O 1
ATOM 1119 N N . PHE A 1 138 ? -6.352 -5.706 11.238 1.00 90.94 138 PHE A N 1
ATOM 1120 C CA . PHE A 1 138 ? -7.469 -4.798 11.477 1.00 90.94 138 PHE A CA 1
ATOM 1121 C C . PHE A 1 138 ? -8.358 -5.231 12.649 1.00 90.94 138 PHE A C 1
ATOM 1123 O O . PHE A 1 138 ? -8.681 -4.399 13.495 1.00 90.94 138 PHE A O 1
ATOM 1130 N N . HIS A 1 139 ? -8.707 -6.516 12.763 1.00 90.00 139 HIS A N 1
ATOM 1131 C CA . HIS A 1 139 ? -9.485 -7.011 13.906 1.00 90.00 139 HIS A CA 1
ATOM 1132 C C . HIS A 1 139 ? -8.758 -6.775 15.238 1.00 90.00 139 HIS A C 1
ATOM 1134 O O . HIS A 1 139 ? -9.378 -6.326 16.203 1.00 90.00 139 HIS A O 1
ATOM 1140 N N . PHE A 1 140 ? -7.439 -6.998 15.291 1.00 87.00 140 PHE A N 1
ATOM 1141 C CA . PHE A 1 140 ? -6.638 -6.698 16.483 1.00 87.00 140 PHE A CA 1
ATOM 1142 C C . PHE A 1 140 ? -6.631 -5.201 16.822 1.00 87.00 140 PHE A C 1
ATOM 1144 O O . PHE A 1 140 ? -6.824 -4.832 17.983 1.00 87.00 140 PHE A O 1
ATOM 1151 N N . LEU A 1 141 ? -6.467 -4.331 15.819 1.00 87.25 141 LEU A N 1
ATOM 1152 C CA . LEU A 1 141 ? -6.540 -2.878 16.006 1.00 87.25 141 LEU A CA 1
ATOM 1153 C C . LEU A 1 141 ? -7.910 -2.429 16.518 1.00 87.25 141 LEU A C 1
ATOM 1155 O O . LEU A 1 141 ? -7.980 -1.586 17.411 1.00 87.25 141 LEU A O 1
ATOM 1159 N N . MET A 1 142 ? -8.987 -3.011 15.995 1.00 84.31 142 MET A N 1
ATOM 1160 C CA . MET A 1 142 ? -10.355 -2.724 16.423 1.00 84.31 142 MET A CA 1
ATOM 1161 C C . MET A 1 142 ? -10.566 -3.064 17.896 1.00 84.31 142 MET A C 1
ATOM 1163 O O . MET A 1 142 ? -11.033 -2.219 18.662 1.00 84.31 142 MET A O 1
ATOM 1167 N N . VAL A 1 143 ? -10.163 -4.265 18.320 1.00 84.06 143 VAL A N 1
ATOM 1168 C CA . VAL A 1 143 ? -10.237 -4.677 19.731 1.00 84.06 143 VAL A CA 1
ATOM 1169 C C . VAL A 1 143 ? -9.434 -3.720 20.619 1.00 84.06 143 VAL A C 1
ATOM 1171 O O . VAL A 1 143 ? -9.943 -3.264 21.645 1.00 84.06 143 VAL A O 1
ATOM 1174 N N . GLY A 1 144 ? -8.220 -3.344 20.201 1.00 81.00 144 GLY A N 1
ATOM 1175 C CA . GLY A 1 144 ? -7.389 -2.378 20.924 1.00 81.00 144 GLY A CA 1
ATOM 1176 C C . GLY A 1 144 ? -8.031 -0.990 21.040 1.00 81.00 144 GLY A C 1
ATOM 1177 O O . GLY A 1 144 ? -8.067 -0.408 22.126 1.00 81.00 144 GLY A O 1
ATOM 1178 N N . TYR A 1 145 ? -8.589 -0.464 19.948 1.00 80.75 145 TYR A N 1
ATOM 1179 C CA . TYR A 1 145 ? -9.215 0.859 19.915 1.00 80.75 145 TYR A CA 1
ATOM 1180 C C . TYR A 1 145 ? -10.475 0.936 20.787 1.00 80.75 145 TYR A C 1
ATOM 1182 O O . TYR A 1 145 ? -10.622 1.860 21.593 1.00 80.75 145 TYR A O 1
ATOM 1190 N N . PHE A 1 146 ? -11.374 -0.046 20.679 1.00 80.25 146 PHE A N 1
ATOM 1191 C CA . PHE A 1 146 ? -12.592 -0.075 21.494 1.00 80.25 146 PHE A CA 1
ATOM 1192 C C . PHE A 1 146 ? -12.302 -0.361 22.970 1.00 80.25 146 PHE A C 1
ATOM 1194 O O . PHE A 1 146 ? -12.967 0.216 23.836 1.00 80.25 146 PHE A O 1
ATOM 1201 N N . GLY A 1 147 ? -11.262 -1.148 23.270 1.00 76.12 147 GLY A N 1
ATOM 1202 C CA . GLY A 1 147 ? -10.770 -1.342 24.634 1.00 76.12 147 GLY A CA 1
ATOM 1203 C C . GLY A 1 147 ? -10.379 -0.024 25.315 1.00 76.12 147 GLY A C 1
ATOM 1204 O O . GLY A 1 147 ? -10.712 0.198 26.478 1.00 76.12 147 GLY A O 1
ATOM 1205 N N . LEU A 1 148 ? -9.764 0.908 24.576 1.00 74.94 148 LEU A N 1
ATOM 1206 C CA . LEU A 1 148 ? -9.412 2.241 25.086 1.00 74.94 148 LEU A CA 1
ATOM 1207 C C . LEU A 1 148 ? -10.634 3.142 25.327 1.00 74.94 148 LEU A C 1
ATOM 1209 O O . LEU A 1 148 ? -10.612 3.981 26.227 1.00 74.94 148 LEU A O 1
ATOM 1213 N N . LYS A 1 149 ? -11.710 2.971 24.550 1.00 73.00 149 LYS A N 1
ATOM 1214 C CA . LYS A 1 149 ? -12.955 3.754 24.662 1.00 73.00 149 LYS A CA 1
ATOM 1215 C C . LYS A 1 149 ? -13.875 3.295 25.809 1.00 73.00 149 LYS A C 1
ATOM 1217 O O . LYS A 1 149 ? -14.901 3.930 26.021 1.00 73.00 149 LYS A O 1
ATOM 1222 N N . LYS A 1 150 ? -13.520 2.237 26.559 1.00 67.81 150 LYS A N 1
ATOM 1223 C CA . LYS A 1 150 ? -14.307 1.643 27.668 1.00 67.81 150 LYS A CA 1
ATOM 1224 C C . LYS A 1 150 ? -15.747 1.239 27.300 1.00 67.81 150 LYS A C 1
ATOM 1226 O O . LYS A 1 150 ? -16.600 1.123 28.176 1.00 67.81 150 LYS A O 1
ATOM 1231 N N . ILE A 1 151 ? -16.032 0.998 26.021 1.00 69.75 151 ILE A N 1
ATOM 1232 C CA . ILE A 1 151 ? -17.339 0.497 25.585 1.00 69.75 151 ILE A CA 1
ATOM 1233 C C . ILE A 1 151 ? -17.270 -1.029 25.617 1.00 69.75 151 ILE A C 1
ATOM 1235 O O . ILE A 1 151 ? -16.606 -1.626 24.780 1.00 69.75 151 ILE A O 1
ATOM 1239 N N . VAL A 1 152 ? -17.924 -1.660 26.594 1.00 68.44 152 VAL A N 1
ATOM 1240 C CA . VAL A 1 152 ? -17.772 -3.103 26.885 1.00 68.44 152 VAL A CA 1
ATOM 1241 C C . VAL A 1 152 ? -18.514 -4.001 25.881 1.00 68.44 152 VAL A C 1
ATOM 1243 O O . VAL A 1 152 ? -18.113 -5.134 25.641 1.00 68.44 152 VAL A O 1
ATOM 1246 N N . ILE A 1 153 ? -19.563 -3.485 25.236 1.00 74.44 153 ILE A N 1
ATOM 1247 C CA . ILE A 1 153 ? -20.455 -4.266 24.357 1.00 74.44 153 ILE A CA 1
ATOM 1248 C C . ILE A 1 153 ? -19.802 -4.568 22.996 1.00 74.44 153 ILE A C 1
ATOM 1250 O O . ILE A 1 153 ? -19.913 -5.670 22.467 1.00 74.44 153 ILE A O 1
ATOM 1254 N N . ILE A 1 154 ? -19.086 -3.593 22.433 1.00 74.94 154 ILE A N 1
ATOM 1255 C CA . ILE A 1 154 ? -18.470 -3.681 21.101 1.00 74.94 154 ILE A CA 1
ATOM 1256 C C . ILE A 1 154 ? -17.351 -4.741 21.015 1.00 74.94 154 ILE A C 1
ATOM 1258 O O . ILE A 1 154 ? -17.377 -5.530 20.072 1.00 74.94 154 ILE A O 1
ATOM 1262 N N . PRO A 1 155 ? -16.383 -4.839 21.950 1.00 71.69 155 PRO A N 1
ATOM 1263 C CA . PRO A 1 155 ? -15.322 -5.841 21.854 1.00 71.69 155 PRO A CA 1
ATOM 1264 C C . PRO A 1 155 ? -15.856 -7.273 21.954 1.00 71.69 155 PRO A C 1
ATOM 1266 O O . PRO A 1 155 ? -15.311 -8.149 21.292 1.00 71.69 155 PRO A O 1
ATOM 1269 N N . PHE A 1 156 ? -16.944 -7.511 22.697 1.00 77.00 156 PHE A N 1
ATOM 1270 C CA . PHE A 1 156 ? -17.588 -8.827 22.752 1.00 77.00 156 PHE A CA 1
ATOM 1271 C C . PHE A 1 156 ? -18.141 -9.253 21.383 1.00 77.00 156 PHE A C 1
ATOM 1273 O O . PHE A 1 156 ? -17.999 -10.407 20.990 1.00 77.00 156 PHE A O 1
ATOM 1280 N N . LEU A 1 157 ? -18.696 -8.305 20.620 1.00 79.88 157 LEU A N 1
ATOM 1281 C CA . LEU A 1 157 ? -19.185 -8.545 19.261 1.00 79.88 157 LEU A CA 1
ATOM 1282 C C . LEU A 1 157 ? -18.052 -8.683 18.230 1.00 79.88 157 LEU A C 1
ATOM 1284 O O . LEU A 1 157 ? -18.205 -9.418 17.261 1.00 79.88 157 LEU A O 1
ATOM 1288 N N . VAL A 1 158 ? -16.921 -7.995 18.426 1.00 81.00 158 VAL A N 1
ATOM 1289 C CA . VAL A 1 158 ? -15.766 -8.029 17.506 1.00 81.00 158 VAL A CA 1
ATOM 1290 C C . VAL A 1 158 ? -14.904 -9.285 17.702 1.00 81.00 158 VAL A C 1
ATOM 1292 O O . VAL A 1 158 ? -14.290 -9.757 16.749 1.00 81.00 158 VAL A O 1
ATOM 1295 N N . LEU A 1 159 ? -14.882 -9.861 18.907 1.00 81.62 159 LEU A N 1
ATOM 1296 C CA . LEU A 1 159 ? -14.085 -11.042 19.252 1.00 81.62 159 LEU A CA 1
ATOM 1297 C C . LEU A 1 159 ? -14.326 -12.298 18.382 1.00 81.62 159 LEU A C 1
ATOM 1299 O O . LEU A 1 159 ? -13.341 -12.967 18.078 1.00 81.62 159 LEU A O 1
ATOM 1303 N N . PRO A 1 160 ? -15.551 -12.653 17.940 1.00 86.25 160 PRO A N 1
ATOM 1304 C CA . PRO A 1 160 ? -15.755 -13.806 17.053 1.00 86.25 160 PRO A CA 1
ATOM 1305 C C . PRO A 1 160 ? -15.265 -13.599 15.607 1.00 86.25 160 PRO A C 1
ATOM 1307 O O . PRO A 1 160 ? -14.976 -14.577 14.916 1.00 86.25 160 PRO A O 1
ATOM 1310 N N . LEU A 1 161 ? -15.129 -12.359 15.126 1.00 84.94 161 LEU A N 1
ATOM 1311 C CA . LEU A 1 161 ? -14.729 -12.075 13.740 1.00 84.94 161 LEU A CA 1
ATOM 1312 C C . LEU A 1 161 ? -13.310 -12.565 13.355 1.00 84.94 161 LEU A C 1
ATOM 1314 O O . LEU A 1 161 ? -13.172 -13.138 12.268 1.00 84.94 161 LEU A O 1
ATOM 1318 N N . PRO A 1 162 ? -12.243 -12.409 14.172 1.00 86.94 162 PRO A N 1
ATOM 1319 C CA . PRO A 1 162 ? -10.929 -12.973 13.849 1.00 86.94 162 PRO A CA 1
ATOM 1320 C C . PRO A 1 162 ? -10.953 -14.507 13.754 1.00 86.94 162 PRO A C 1
ATOM 1322 O O . PRO A 1 162 ? -10.270 -15.081 12.908 1.00 86.94 162 PRO A O 1
ATOM 1325 N N . PHE A 1 163 ? -11.778 -15.186 14.558 1.00 87.94 163 PHE A N 1
ATOM 1326 C CA . PHE A 1 163 ? -11.944 -16.639 14.456 1.00 87.94 163 PHE A CA 1
ATOM 1327 C C . PHE A 1 163 ? -12.639 -17.039 13.154 1.00 87.94 163 PHE A C 1
ATOM 1329 O O . PHE A 1 163 ? -12.189 -17.965 12.483 1.00 87.94 163 PHE A O 1
ATOM 1336 N N . LEU A 1 164 ? -13.688 -16.313 12.758 1.00 88.94 164 LEU A N 1
ATOM 1337 C CA . LEU A 1 164 ? -14.409 -16.568 11.510 1.00 88.94 164 LEU A CA 1
ATOM 1338 C C . LEU A 1 164 ? -13.514 -16.339 10.284 1.00 88.94 164 LEU A C 1
ATOM 1340 O O . LEU A 1 164 ? -13.478 -17.169 9.379 1.00 88.94 164 LEU A O 1
ATOM 1344 N N . THR A 1 1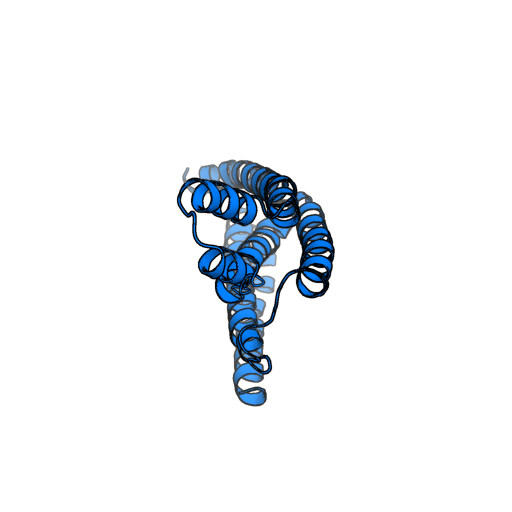65 ? -12.743 -15.251 10.271 1.00 89.25 165 THR A N 1
ATOM 1345 C CA . THR A 1 165 ? -11.793 -14.964 9.181 1.00 89.25 165 THR A CA 1
ATOM 1346 C C . THR A 1 165 ? -10.661 -15.988 9.107 1.00 89.25 165 THR A C 1
ATOM 1348 O O . THR A 1 165 ? -10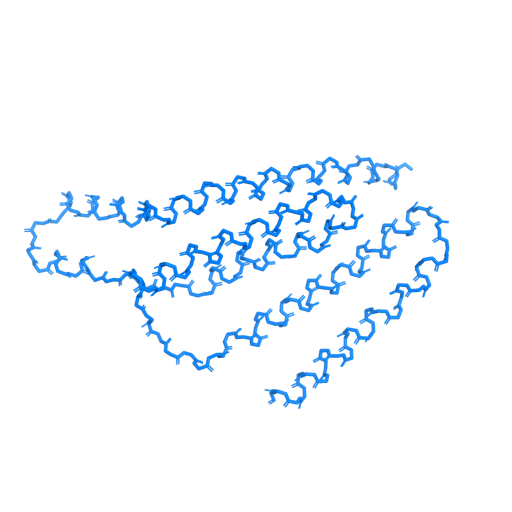.277 -16.386 8.008 1.00 89.25 165 THR A O 1
ATOM 1351 N N . CYS A 1 166 ? -10.178 -16.488 10.247 1.00 88.62 166 CYS A N 1
ATOM 1352 C CA . CYS A 1 166 ? -9.212 -17.585 10.285 1.00 88.62 166 CYS A CA 1
ATOM 1353 C C . CYS A 1 166 ? -9.814 -18.901 9.757 1.00 88.62 166 CYS A C 1
ATOM 1355 O O . CYS A 1 166 ? -9.209 -19.567 8.919 1.00 88.62 166 CYS A O 1
ATOM 1357 N N . ALA A 1 167 ? -11.038 -19.248 10.167 1.00 88.25 167 ALA A N 1
ATOM 1358 C CA . ALA A 1 167 ? -11.740 -20.430 9.665 1.00 88.25 167 ALA A CA 1
ATOM 1359 C C . ALA A 1 167 ? -11.967 -20.359 8.145 1.00 88.25 167 ALA A C 1
ATOM 1361 O O . ALA A 1 167 ? -11.745 -21.339 7.436 1.00 88.25 167 ALA A O 1
ATOM 1362 N N . PHE A 1 168 ? -12.343 -19.184 7.635 1.00 88.81 168 PHE A N 1
ATOM 1363 C CA . PHE A 1 168 ? -12.494 -18.933 6.204 1.00 88.81 168 PHE A CA 1
ATOM 1364 C C . PHE A 1 168 ? -11.173 -19.082 5.440 1.00 88.81 168 PHE A C 1
ATOM 1366 O O . PHE A 1 168 ? -11.143 -19.706 4.379 1.00 88.81 168 PHE A O 1
ATOM 1373 N N . TYR A 1 169 ? -10.070 -18.567 5.991 1.00 89.62 169 TYR A N 1
ATOM 1374 C CA . TYR A 1 169 ? -8.742 -18.749 5.406 1.00 89.62 169 TYR A CA 1
ATOM 1375 C C . TYR A 1 169 ? -8.366 -20.227 5.296 1.00 89.62 169 TYR A C 1
ATOM 1377 O O . TYR A 1 169 ? -7.969 -20.675 4.223 1.00 89.62 169 TYR A O 1
ATOM 1385 N N . LEU A 1 170 ? -8.550 -20.993 6.375 1.00 87.19 170 LEU A N 1
ATOM 1386 C CA . LEU A 1 170 ? -8.265 -22.429 6.397 1.00 87.19 170 LEU A CA 1
ATOM 1387 C C . LEU A 1 170 ? -9.160 -23.208 5.426 1.00 87.19 170 LEU A C 1
ATOM 1389 O O . LEU A 1 170 ? -8.690 -24.139 4.774 1.00 87.19 170 LEU A O 1
ATOM 1393 N N . TYR A 1 171 ? -10.430 -22.818 5.296 1.00 89.50 171 TYR A N 1
ATOM 1394 C CA . TYR A 1 171 ? -11.348 -23.407 4.325 1.00 89.50 171 TYR A CA 1
ATOM 1395 C C . TYR A 1 171 ? -10.868 -23.181 2.888 1.00 89.50 171 TYR A C 1
ATOM 1397 O O . TYR A 1 171 ? -10.747 -24.136 2.124 1.00 89.50 171 TYR A O 1
ATOM 1405 N N . ILE A 1 172 ? -10.527 -21.939 2.530 1.00 86.00 172 ILE A N 1
ATOM 1406 C CA . ILE A 1 172 ? -10.016 -21.623 1.190 1.00 86.00 172 ILE A CA 1
ATOM 1407 C C . ILE A 1 172 ? -8.687 -22.317 0.936 1.00 86.00 172 ILE A C 1
ATOM 1409 O O . ILE A 1 172 ? -8.488 -22.861 -0.147 1.00 86.00 172 ILE A O 1
ATOM 1413 N N . GLN A 1 173 ? -7.798 -22.340 1.929 1.00 84.94 173 GLN A N 1
ATOM 1414 C CA . GLN A 1 173 ? -6.504 -22.988 1.782 1.00 84.94 173 GLN A CA 1
ATOM 1415 C C . GLN A 1 173 ? -6.646 -24.489 1.502 1.00 84.94 173 GLN A C 1
ATOM 1417 O O . GLN A 1 173 ? -5.829 -25.037 0.779 1.00 84.94 173 GLN A O 1
ATOM 1422 N N . ARG A 1 174 ? -7.681 -25.135 2.048 1.00 82.44 174 ARG A N 1
ATOM 1423 C CA . ARG A 1 174 ? -7.952 -26.564 1.859 1.00 82.44 174 ARG A CA 1
ATOM 1424 C C . ARG A 1 174 ? -8.673 -26.898 0.548 1.00 82.44 174 ARG A C 1
ATOM 1426 O O . ARG A 1 174 ? -8.640 -28.050 0.134 1.00 82.44 174 ARG A O 1
ATOM 1433 N N . TYR A 1 175 ? -9.395 -25.943 -0.040 1.00 76.56 175 TYR A N 1
ATOM 1434 C CA . TYR A 1 175 ? -10.243 -26.182 -1.217 1.00 76.56 175 TYR A CA 1
ATOM 1435 C C . TYR A 1 175 ? -9.624 -25.673 -2.528 1.00 76.56 175 TYR A C 1
ATOM 1437 O O . TYR A 1 175 ? -9.945 -26.191 -3.594 1.00 76.56 175 TYR A O 1
ATOM 1445 N N . HIS A 1 176 ? -8.768 -24.647 -2.466 1.00 67.19 176 HIS A N 1
ATOM 1446 C CA . HIS A 1 176 ? -8.135 -24.026 -3.637 1.00 67.19 176 HIS A CA 1
ATOM 1447 C C . HIS A 1 176 ? -6.644 -24.370 -3.817 1.00 67.19 176 HIS A C 1
ATOM 1449 O O . HIS A 1 176 ? -6.087 -24.016 -4.858 1.00 67.19 176 HIS A O 1
ATOM 1455 N N . TYR A 1 177 ? -6.020 -25.058 -2.853 1.00 54.94 177 TYR A N 1
ATOM 1456 C CA . TYR A 1 177 ? -4.657 -25.612 -2.924 1.00 54.94 177 TYR A CA 1
ATOM 1457 C C . TYR A 1 177 ? -4.658 -27.064 -2.461 1.00 54.94 177 TYR A C 1
ATOM 1459 O O . TYR A 1 177 ? -3.740 -27.793 -2.893 1.00 54.94 177 TYR A O 1
#

Sequence (177 aa):
MLPQFLAKTLPTQSTFFITFIILKSLTGFSLELLRWFHLILVVIRRCMTMTPRQEKTYWLPQRLSFDGKSSENLHVFTIGICFSVLAPLVAPFVVLYFTLSYCVWTYQIVCVYVPTYNSGGQLWPVVFSKMIASLLLFHFLMVGYFGLKKIVIIPFLVLPLPFLTCAFYLYIQRYHY

Foldseek 3Di:
DVLVVVVVVLVVVLVVLLVVLVCCLPVVLVCVLVVVVLVVVLVVVVVVDDDPVVVVVSPDFDEDPPPVVLVVLLVLLLSLLQCCVVPVVSNVSSVVSVVSVVVSVVVCVVPGHDYPDDPVCPCVLVSVVSNLVSVLVSLVSQLVVVVSVPPPPVNVVSVCVSVVSVVVNVVCVVPVD